Protein AF-A0A949CFR5-F1 (afdb_monomer_lite)

Radius of gyration: 14.6 Å; chains: 1; bounding box: 33×21×44 Å

Structure (mmCIF, N/CA/C/O backbone):
data_AF-A0A949CFR5-F1
#
_entry.id   AF-A0A949CFR5-F1
#
loop_
_atom_site.group_PDB
_atom_site.id
_atom_site.type_symbol
_atom_site.label_atom_id
_atom_site.label_alt_id
_atom_site.label_comp_id
_atom_site.label_asym_id
_atom_site.label_entity_id
_atom_site.label_seq_id
_atom_site.pdbx_PDB_ins_code
_atom_site.Cartn_x
_atom_site.Cartn_y
_atom_site.Cartn_z
_atom_site.occupancy
_atom_site.B_iso_or_equiv
_atom_site.auth_seq_id
_atom_site.auth_comp_id
_atom_site.auth_asym_id
_atom_site.auth_atom_id
_atom_site.pdbx_PDB_model_num
ATOM 1 N N . MET A 1 1 ? -18.631 7.157 19.159 1.00 65.31 1 MET A N 1
ATOM 2 C CA . MET A 1 1 ? -18.479 6.451 17.869 1.00 65.31 1 MET A CA 1
ATOM 3 C C . MET A 1 1 ? -17.116 5.794 17.844 1.00 65.31 1 MET A C 1
ATOM 5 O O . MET A 1 1 ? -16.115 6.495 17.957 1.00 65.31 1 MET A O 1
ATOM 9 N N . MET A 1 2 ? -17.076 4.465 17.779 1.00 75.75 2 MET A N 1
ATOM 10 C CA . MET A 1 2 ? -15.829 3.700 17.753 1.00 75.75 2 MET A CA 1
ATOM 11 C C . MET A 1 2 ? -15.493 3.346 16.306 1.00 75.75 2 MET A C 1
ATOM 13 O O . MET A 1 2 ? -16.326 2.801 15.591 1.00 75.75 2 MET A O 1
ATOM 17 N N . LYS A 1 3 ? -14.269 3.644 15.866 1.00 81.50 3 LYS A N 1
ATOM 18 C CA . LYS A 1 3 ? -13.784 3.265 14.535 1.00 81.50 3 LYS A CA 1
ATOM 19 C C . LYS A 1 3 ? -13.063 1.931 14.624 1.00 81.50 3 LYS A C 1
ATOM 21 O O . LYS A 1 3 ? -12.154 1.783 15.439 1.00 81.50 3 LYS A O 1
ATOM 26 N N . LYS A 1 4 ? -13.448 0.965 13.792 1.00 84.56 4 LYS A N 1
ATOM 27 C CA . LYS A 1 4 ? -12.773 -0.332 13.691 1.00 84.56 4 LYS A CA 1
ATOM 28 C C . LYS A 1 4 ? -12.104 -0.463 12.336 1.00 84.56 4 LYS A C 1
ATOM 30 O O . LYS A 1 4 ? -12.760 -0.393 11.301 1.00 84.56 4 LYS A O 1
ATOM 35 N N . GLU A 1 5 ? -10.802 -0.707 12.352 1.00 86.69 5 GLU A N 1
ATOM 36 C CA . GLU A 1 5 ? -10.078 -1.085 11.146 1.00 86.69 5 GLU A CA 1
ATOM 37 C C . GLU A 1 5 ? -10.245 -2.580 10.872 1.00 86.69 5 GLU A C 1
ATOM 39 O O . GLU A 1 5 ? -10.074 -3.420 11.759 1.00 86.69 5 GLU A O 1
ATOM 44 N N . VAL A 1 6 ? -10.571 -2.910 9.627 1.00 89.44 6 VAL A N 1
ATOM 45 C CA . VAL A 1 6 ? -10.711 -4.284 9.148 1.00 89.44 6 VAL A CA 1
ATOM 46 C C . VAL A 1 6 ? -9.865 -4.457 7.895 1.00 89.44 6 VAL A C 1
ATOM 48 O O . VAL A 1 6 ? -9.818 -3.583 7.027 1.00 89.44 6 VAL A O 1
ATOM 51 N N . THR A 1 7 ? -9.197 -5.602 7.779 1.00 89.75 7 THR A N 1
ATOM 52 C CA . THR A 1 7 ? -8.445 -5.947 6.572 1.00 89.75 7 THR A CA 1
ATOM 53 C C . THR A 1 7 ? -9.366 -5.993 5.360 1.00 89.75 7 THR A C 1
ATOM 55 O O . THR A 1 7 ? -10.422 -6.621 5.382 1.00 89.75 7 THR A O 1
ATOM 58 N N . CYS A 1 8 ? -8.956 -5.333 4.276 1.00 86.56 8 CYS A N 1
ATOM 59 C CA . CYS A 1 8 ? -9.724 -5.301 3.042 1.00 86.56 8 CYS A CA 1
ATOM 60 C C . CYS A 1 8 ? -9.762 -6.700 2.425 1.00 86.56 8 CYS A C 1
ATOM 62 O O . CYS A 1 8 ? -8.771 -7.168 1.857 1.00 86.56 8 CYS A O 1
ATOM 64 N N . SER A 1 9 ? -10.924 -7.347 2.494 1.00 91.56 9 SER A N 1
ATOM 65 C CA . SER A 1 9 ? -11.134 -8.705 1.987 1.00 91.56 9 SER A CA 1
ATOM 66 C C . SER A 1 9 ? -10.903 -8.809 0.479 1.00 91.56 9 SER A C 1
ATOM 68 O O . SER A 1 9 ? -10.439 -9.838 0.003 1.00 91.56 9 SER A O 1
ATOM 70 N N . ARG A 1 10 ? -11.147 -7.729 -0.281 1.00 88.25 10 ARG A N 1
ATOM 71 C CA . ARG A 1 10 ? -10.976 -7.721 -1.744 1.00 88.25 10 ARG A CA 1
ATOM 72 C C . ARG A 1 10 ? -9.524 -7.917 -2.180 1.00 88.25 10 ARG A C 1
ATOM 74 O O . ARG A 1 10 ? -9.282 -8.545 -3.203 1.00 88.25 10 ARG A O 1
ATOM 81 N N . CYS A 1 11 ? -8.566 -7.355 -1.444 1.00 84.75 11 CYS A N 1
ATOM 82 C CA . CYS A 1 11 ? -7.137 -7.482 -1.754 1.00 84.75 11 CYS A CA 1
ATOM 83 C C . CYS A 1 11 ? -6.359 -8.315 -0.728 1.00 84.75 11 CYS A C 1
ATOM 85 O O . CYS A 1 11 ? -5.140 -8.437 -0.849 1.00 84.75 11 CYS A O 1
ATOM 87 N N . GLY A 1 12 ? -7.032 -8.847 0.296 1.00 85.75 12 GLY A N 1
ATOM 88 C CA . GLY A 1 12 ? -6.401 -9.592 1.386 1.00 85.75 12 GLY A CA 1
ATOM 89 C C . GLY A 1 12 ? -5.335 -8.784 2.128 1.00 85.75 12 GLY A C 1
ATOM 90 O O . GLY A 1 12 ? -4.284 -9.319 2.456 1.00 85.75 12 GLY A O 1
ATOM 91 N N . GLY A 1 13 ? -5.543 -7.477 2.312 1.00 83.38 13 GLY A N 1
ATOM 92 C CA . GLY A 1 13 ? -4.580 -6.612 3.007 1.00 83.38 13 GLY A CA 1
ATOM 93 C C . GLY A 1 13 ? -3.449 -6.036 2.151 1.00 83.38 13 GLY A C 1
ATOM 94 O O . GLY A 1 13 ? -2.717 -5.168 2.616 1.00 83.38 13 GLY A O 1
ATOM 95 N N . LYS A 1 14 ? -3.310 -6.451 0.887 1.00 79.88 14 LYS A N 1
ATOM 96 C CA . LYS A 1 14 ? -2.181 -6.040 0.030 1.00 79.88 14 LYS A CA 1
ATOM 97 C C . LYS A 1 14 ? -2.270 -4.594 -0.461 1.00 79.88 14 LYS A C 1
ATOM 99 O O . LYS A 1 14 ? -1.257 -3.973 -0.764 1.00 79.88 14 LYS A O 1
ATOM 104 N N . GLY A 1 15 ? -3.486 -4.063 -0.588 1.00 78.81 15 GLY A N 1
ATOM 105 C CA . GLY A 1 15 ? -3.736 -2.741 -1.174 1.00 78.81 15 GLY A CA 1
ATOM 106 C C . GLY A 1 15 ? -3.753 -2.722 -2.708 1.00 78.81 15 GLY A C 1
ATOM 107 O O . GLY A 1 15 ? -4.053 -1.696 -3.306 1.00 78.81 15 GLY A O 1
ATOM 108 N N . TYR A 1 16 ? -3.508 -3.842 -3.381 1.00 79.12 16 TYR A N 1
ATOM 109 C CA . TYR A 1 16 ? -3.549 -3.946 -4.841 1.00 79.12 16 TYR A CA 1
ATOM 110 C C . TYR A 1 16 ? -4.131 -5.286 -5.283 1.00 79.12 16 TYR A C 1
ATOM 112 O O . TYR A 1 16 ? -4.225 -6.224 -4.489 1.00 79.12 16 TYR A O 1
ATOM 120 N N . LEU A 1 17 ? -4.558 -5.352 -6.541 1.00 79.50 17 LEU A N 1
ATOM 121 C CA . LEU A 1 17 ? -5.064 -6.564 -7.175 1.00 79.50 17 LEU A CA 1
ATOM 122 C C . LEU A 1 17 ? -4.066 -7.029 -8.234 1.00 79.50 17 LEU A C 1
ATOM 124 O O . LEU A 1 17 ? -3.629 -6.235 -9.066 1.00 79.50 17 LEU A O 1
ATOM 128 N N . PHE A 1 18 ? -3.727 -8.317 -8.192 1.00 70.88 18 PHE A N 1
ATOM 129 C CA . PHE A 1 18 ? -2.929 -8.963 -9.226 1.00 70.88 18 PHE A CA 1
ATOM 130 C C . PHE A 1 18 ? -3.882 -9.522 -10.283 1.00 70.88 18 PHE A C 1
ATOM 132 O O . PHE A 1 18 ? -4.513 -10.557 -10.067 1.00 70.88 18 PHE A O 1
ATOM 139 N N . PHE A 1 19 ? -4.014 -8.836 -11.417 1.00 61.62 19 PHE A N 1
ATOM 140 C CA . PHE A 1 19 ? -4.678 -9.412 -12.584 1.00 61.62 19 PHE A CA 1
ATOM 141 C C . PHE A 1 19 ? -3.636 -10.227 -13.348 1.00 61.62 19 PHE A C 1
ATOM 143 O O . PHE A 1 19 ? -2.921 -9.712 -14.206 1.00 61.62 19 PHE A O 1
ATOM 150 N N . GLY A 1 20 ? -3.498 -11.503 -12.983 1.00 45.56 20 GLY A N 1
ATOM 151 C CA . GLY A 1 20 ? -2.684 -12.437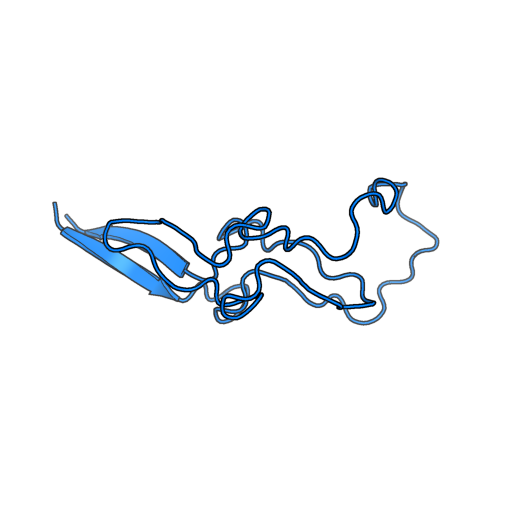 -13.752 1.00 45.56 20 GLY A CA 1
ATOM 152 C C . GLY A 1 20 ? -3.201 -12.494 -15.189 1.00 45.56 20 GLY A C 1
ATOM 153 O O . GLY A 1 20 ? -4.352 -12.858 -15.393 1.00 45.56 20 GLY A O 1
ATOM 154 N N . LYS A 1 21 ? -2.359 -12.083 -16.148 1.00 44.19 21 LYS A N 1
ATOM 155 C CA . LYS A 1 21 ? -2.554 -12.198 -17.606 1.00 44.19 21 LYS A CA 1
ATOM 156 C C . LYS A 1 21 ? -4.009 -11.998 -18.073 1.00 44.19 21 LYS A C 1
ATOM 158 O O . LYS A 1 21 ? -4.601 -12.908 -18.639 1.00 44.19 21 LYS A O 1
ATOM 163 N N . LEU A 1 22 ? -4.584 -10.811 -17.871 1.00 44.53 22 LEU A N 1
ATOM 164 C CA . LEU A 1 22 ? -5.692 -10.394 -18.735 1.00 44.53 22 LEU A CA 1
ATOM 165 C C . LEU A 1 22 ? -5.086 -9.949 -20.070 1.00 44.53 22 LEU A C 1
ATOM 167 O O . LEU A 1 22 ? -4.207 -9.087 -20.069 1.00 44.53 22 LEU A O 1
ATOM 171 N N . ASP A 1 23 ? -5.525 -10.546 -21.178 1.00 44.12 23 ASP A N 1
ATOM 172 C CA . ASP A 1 23 ? -5.114 -10.181 -22.535 1.00 44.12 23 ASP A CA 1
ATOM 173 C C . ASP A 1 23 ? -5.249 -8.669 -22.770 1.00 44.12 23 ASP A C 1
ATOM 175 O O . ASP A 1 23 ? -6.341 -8.110 -22.888 1.00 44.12 23 ASP A O 1
ATOM 179 N N . ILE A 1 24 ? -4.100 -8.002 -22.854 1.00 50.16 24 ILE A N 1
ATOM 180 C CA . ILE A 1 24 ? -3.943 -6.539 -22.895 1.00 50.16 24 ILE A CA 1
ATOM 181 C C . ILE A 1 24 ? -4.332 -5.974 -24.281 1.00 50.16 24 ILE A C 1
ATOM 183 O O . ILE A 1 24 ? -4.254 -4.778 -24.530 1.00 50.16 24 ILE A O 1
ATOM 187 N N . SER A 1 25 ? -4.797 -6.815 -25.211 1.00 47.88 25 SER A N 1
ATOM 188 C CA . SER A 1 25 ? -5.084 -6.411 -26.593 1.00 47.88 25 SER A CA 1
ATOM 189 C C . SER A 1 25 ? -6.406 -5.650 -26.781 1.00 47.88 25 SER A C 1
ATOM 191 O O . SER A 1 25 ? -6.601 -5.094 -27.860 1.00 47.88 25 SER A O 1
ATOM 193 N N . LYS A 1 26 ? -7.346 -5.637 -25.819 1.00 46.56 26 LYS A N 1
ATOM 194 C CA . LYS A 1 26 ? -8.726 -5.170 -26.103 1.00 46.56 26 LYS A CA 1
ATOM 195 C C . LYS A 1 26 ? -9.350 -4.134 -25.170 1.00 46.56 26 LYS A C 1
ATOM 197 O O . LYS A 1 26 ? -10.517 -3.801 -25.359 1.00 46.56 26 LYS A O 1
ATOM 202 N N . ARG A 1 27 ? -8.621 -3.546 -24.223 1.00 45.22 27 ARG A N 1
ATOM 203 C CA . ARG A 1 27 ? -9.128 -2.365 -23.506 1.00 45.22 27 ARG A CA 1
ATOM 204 C C . ARG A 1 27 ? -8.052 -1.307 -23.376 1.00 45.22 27 ARG A C 1
ATOM 206 O O . ARG A 1 27 ? -7.157 -1.436 -22.556 1.00 45.22 27 ARG A O 1
ATOM 213 N N . THR A 1 28 ? -8.199 -0.301 -24.237 1.00 38.22 28 THR A N 1
ATOM 214 C CA . THR A 1 28 ? -8.029 1.130 -23.958 1.00 38.22 28 THR A CA 1
ATOM 215 C C . THR A 1 28 ? -6.959 1.474 -22.929 1.00 38.22 28 THR A C 1
ATOM 217 O O . THR A 1 28 ? -7.149 1.226 -21.741 1.00 38.22 28 THR A O 1
ATOM 220 N N . ASN A 1 29 ? -5.898 2.121 -23.407 1.00 46.75 29 ASN A N 1
ATOM 221 C CA . ASN A 1 29 ? -4.966 2.990 -22.686 1.00 46.75 29 ASN A CA 1
ATOM 222 C C . ASN A 1 29 ? -5.554 3.625 -21.403 1.00 46.75 29 ASN A C 1
ATOM 224 O O . ASN A 1 29 ? -6.029 4.753 -21.418 1.00 46.75 29 ASN A O 1
ATOM 228 N N . ILE A 1 30 ? -5.533 2.887 -20.290 1.00 50.34 30 ILE A N 1
ATOM 229 C CA . ILE A 1 30 ? -5.736 3.393 -18.916 1.00 50.34 30 ILE A CA 1
ATOM 230 C C . ILE A 1 30 ? -4.458 3.143 -18.091 1.00 50.34 30 ILE A C 1
ATOM 232 O O . ILE A 1 30 ? -4.358 3.501 -16.921 1.00 50.34 30 ILE A O 1
ATOM 236 N N . TYR A 1 31 ? -3.432 2.551 -18.705 1.00 46.84 31 TYR A N 1
ATOM 237 C CA . TYR A 1 31 ? -2.072 2.665 -18.209 1.00 46.84 31 TYR A CA 1
ATOM 238 C C . TYR A 1 31 ? -1.536 3.979 -18.752 1.00 46.84 31 TYR A C 1
ATOM 240 O O . TYR A 1 31 ? -0.992 4.025 -19.851 1.00 46.84 31 TYR A O 1
ATOM 248 N N . ASN A 1 32 ? -1.772 5.051 -17.996 1.00 45.31 32 ASN A N 1
ATOM 249 C CA . ASN A 1 32 ? -0.939 6.232 -18.120 1.00 45.31 32 ASN A CA 1
ATOM 250 C C . ASN A 1 32 ? 0.504 5.752 -17.971 1.00 45.31 32 ASN A C 1
ATOM 252 O O . ASN A 1 32 ? 0.871 5.158 -16.954 1.00 45.31 32 ASN A O 1
ATOM 256 N N . GLU A 1 33 ? 1.211 5.877 -19.083 1.00 47.00 33 GLU A N 1
ATOM 257 C CA . GLU A 1 33 ? 2.613 6.232 -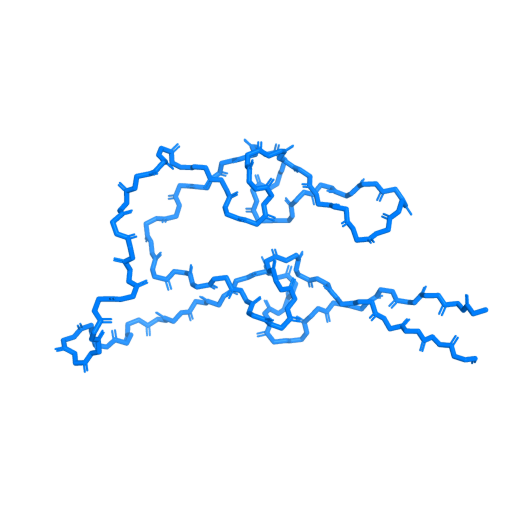19.214 1.00 47.00 33 GLU A CA 1
ATOM 258 C C . GLU A 1 33 ? 3.368 6.254 -17.882 1.00 47.00 33 GLU A C 1
ATOM 260 O O . GLU A 1 33 ? 3.080 6.990 -16.937 1.00 47.00 33 GLU A O 1
ATOM 265 N N . VAL A 1 34 ? 4.310 5.321 -17.833 1.00 49.84 34 VAL A N 1
ATOM 266 C CA . VAL A 1 34 ? 5.237 5.055 -16.750 1.00 49.84 34 VAL A CA 1
ATOM 267 C C . VAL A 1 34 ? 6.159 6.258 -16.594 1.00 49.84 34 VAL A C 1
ATOM 269 O O . VAL A 1 34 ? 7.233 6.260 -17.169 1.00 49.84 34 VAL A O 1
ATOM 272 N N . ASP A 1 35 ? 5.769 7.235 -15.786 1.00 46.00 35 ASP A N 1
ATOM 273 C CA . ASP A 1 35 ? 6.653 8.331 -15.387 1.00 46.00 35 ASP A CA 1
ATOM 274 C C . ASP A 1 35 ? 6.521 8.573 -13.880 1.00 46.00 35 ASP A C 1
ATOM 276 O O . ASP A 1 35 ? 5.842 9.499 -13.452 1.00 46.00 35 ASP A O 1
ATOM 280 N N . ASP A 1 36 ? 7.102 7.675 -13.071 1.00 48.44 36 ASP A N 1
ATOM 281 C CA . ASP A 1 36 ? 7.875 8.055 -11.872 1.00 48.44 36 ASP A CA 1
ATOM 282 C C . ASP A 1 36 ? 8.573 6.816 -11.270 1.00 48.44 36 ASP A C 1
ATOM 284 O O . ASP A 1 36 ? 7.996 6.059 -10.489 1.00 48.44 36 ASP A O 1
ATOM 288 N N . GLU A 1 37 ? 9.7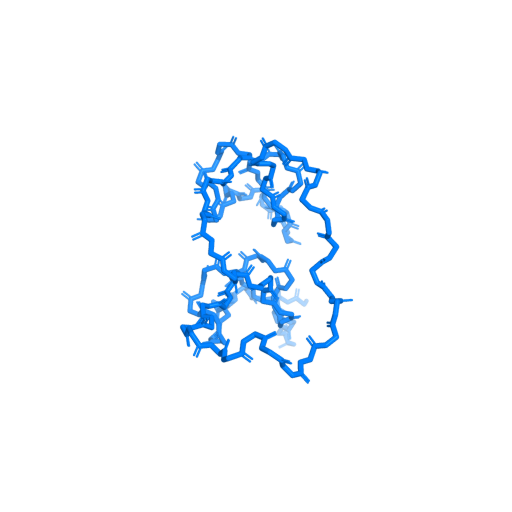98 6.554 -11.726 1.00 62.59 37 GLU A N 1
ATOM 289 C CA . GLU A 1 37 ? 10.937 5.930 -11.022 1.00 62.59 37 GLU A CA 1
ATOM 290 C C . GLU A 1 37 ? 10.676 5.036 -9.776 1.00 62.59 37 GLU A C 1
ATOM 292 O O . GLU A 1 37 ? 11.319 5.147 -8.729 1.00 62.59 37 GLU A O 1
ATOM 297 N N . GLY A 1 38 ? 9.737 4.093 -9.874 1.00 70.44 38 GLY A N 1
ATOM 298 C CA . GLY A 1 38 ? 9.423 3.159 -8.796 1.00 70.44 38 GLY A CA 1
ATOM 299 C C . GLY A 1 38 ? 8.731 3.789 -7.586 1.00 70.44 38 GLY A C 1
ATOM 300 O O . GLY A 1 38 ? 8.706 3.153 -6.536 1.00 70.44 38 GLY A O 1
ATOM 301 N N . THR A 1 39 ? 8.154 4.990 -7.675 1.00 79.69 39 THR A N 1
ATOM 302 C CA . THR A 1 39 ? 7.415 5.602 -6.557 1.00 79.69 39 THR A CA 1
ATOM 303 C C . THR A 1 39 ? 6.188 4.760 -6.189 1.00 79.69 39 THR A C 1
ATOM 305 O O . THR A 1 39 ? 5.384 4.365 -7.031 1.00 79.69 39 THR A O 1
ATOM 308 N N . CYS A 1 40 ? 6.012 4.452 -4.900 1.00 79.38 40 CYS A N 1
ATOM 309 C CA . CYS A 1 40 ? 4.901 3.626 -4.431 1.00 79.38 40 CYS A CA 1
ATOM 310 C C . CYS A 1 40 ? 3.567 4.378 -4.573 1.00 79.38 40 CYS A C 1
ATOM 312 O O . CYS A 1 40 ? 3.356 5.356 -3.851 1.00 79.38 40 CYS A O 1
ATOM 314 N N . PRO A 1 41 ? 2.607 3.901 -5.389 1.00 74.94 41 PRO A N 1
ATOM 315 C CA . PRO A 1 41 ? 1.350 4.616 -5.624 1.00 74.94 41 PRO A CA 1
ATOM 316 C C . PRO A 1 41 ? 0.425 4.613 -4.397 1.00 74.94 41 PRO A C 1
ATOM 318 O O . PRO A 1 41 ? -0.415 5.497 -4.254 1.00 74.94 41 PRO A O 1
ATOM 321 N N . SER A 1 42 ? 0.588 3.647 -3.483 1.00 75.81 42 SER A N 1
ATOM 322 C CA . SER A 1 42 ? -0.230 3.549 -2.264 1.00 75.81 42 SER A CA 1
ATOM 323 C C . SER A 1 42 ? 0.120 4.608 -1.216 1.00 75.81 42 SER A C 1
ATOM 325 O O . SER A 1 42 ? -0.761 5.054 -0.490 1.00 75.81 42 SER A O 1
ATOM 327 N N . CYS A 1 43 ? 1.394 4.998 -1.104 1.00 81.00 43 CYS A N 1
ATOM 328 C CA . CYS A 1 43 ? 1.846 6.011 -0.140 1.00 81.00 43 CYS A CA 1
ATOM 329 C C . CYS A 1 43 ? 2.417 7.273 -0.795 1.00 81.00 43 CYS A C 1
ATOM 331 O O . CYS A 1 43 ? 2.829 8.184 -0.082 1.00 81.00 43 CYS A O 1
ATOM 333 N N . LYS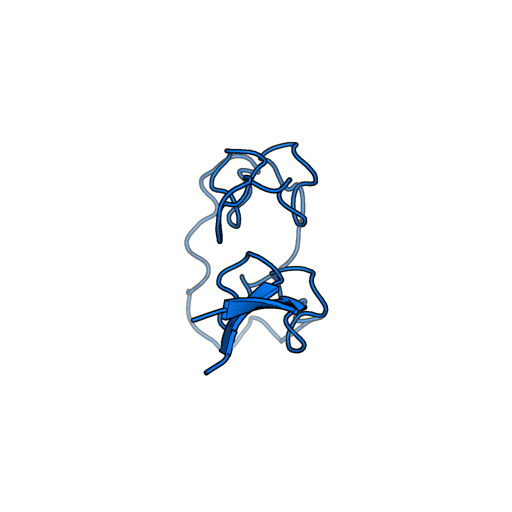 A 1 44 ? 2.453 7.332 -2.131 1.00 79.56 44 LYS A N 1
ATOM 334 C CA . LYS A 1 44 ? 3.023 8.434 -2.918 1.00 79.56 44 LYS A CA 1
ATOM 335 C C . LYS A 1 44 ? 4.446 8.795 -2.469 1.00 79.56 44 LYS A C 1
ATOM 337 O O . LYS A 1 44 ? 4.727 9.946 -2.160 1.00 79.56 44 LYS A O 1
ATOM 342 N N . GLY A 1 45 ? 5.309 7.791 -2.310 1.00 84.12 45 GLY A N 1
ATOM 343 C CA . GLY A 1 45 ? 6.699 7.999 -1.880 1.00 84.12 45 GLY A CA 1
ATOM 344 C C . GLY A 1 45 ? 6.926 8.100 -0.366 1.00 84.12 45 GLY A C 1
ATOM 345 O O . GLY A 1 45 ? 8.056 7.954 0.080 1.00 84.12 45 GLY A O 1
ATOM 346 N N . LYS A 1 46 ? 5.880 8.268 0.456 1.00 87.31 46 LYS A N 1
ATOM 347 C CA . LYS A 1 46 ? 6.034 8.555 1.900 1.00 87.31 46 LYS A CA 1
ATOM 348 C C . LYS A 1 46 ? 6.515 7.385 2.761 1.00 87.31 46 LYS A C 1
ATOM 350 O O . LYS A 1 46 ? 6.882 7.585 3.910 1.00 87.31 46 LYS A O 1
ATOM 355 N N . GLY A 1 47 ? 6.399 6.148 2.280 1.00 85.81 47 GLY A N 1
ATOM 356 C CA . GLY A 1 47 ? 6.679 4.951 3.088 1.00 85.81 47 GLY A CA 1
ATOM 357 C C . GLY A 1 47 ? 5.614 4.616 4.147 1.00 85.81 47 GLY A C 1
ATOM 358 O O . GLY A 1 47 ? 5.583 3.493 4.646 1.00 85.81 47 GLY A O 1
ATOM 359 N N . SER A 1 48 ? 4.671 5.518 4.424 1.00 86.12 48 SER A N 1
ATOM 360 C CA . SER A 1 48 ? 3.591 5.349 5.404 1.00 86.12 48 SER A CA 1
ATOM 361 C C . SER A 1 48 ? 2.216 5.701 4.827 1.00 86.12 48 SER A C 1
ATOM 363 O O . SER A 1 48 ? 2.097 6.405 3.823 1.00 86.12 48 SER A O 1
ATOM 365 N N . VAL A 1 49 ? 1.164 5.163 5.443 1.00 82.06 49 VAL A N 1
ATOM 366 C CA . VAL A 1 49 ? -0.243 5.461 5.144 1.00 82.06 49 VAL A CA 1
ATOM 367 C C . VAL A 1 49 ? -0.948 5.875 6.436 1.00 82.06 49 VAL A C 1
ATOM 369 O O . VAL A 1 49 ? -0.757 5.254 7.483 1.00 82.06 49 VAL A O 1
ATOM 372 N N . ALA A 1 50 ? -1.749 6.937 6.372 1.00 72.44 50 ALA A N 1
ATOM 373 C CA . ALA A 1 50 ? -2.569 7.402 7.485 1.00 72.44 50 ALA A CA 1
ATOM 374 C C . ALA A 1 50 ? -4.038 7.137 7.150 1.00 72.44 50 ALA A C 1
ATOM 376 O O . ALA A 1 50 ? -4.579 7.760 6.239 1.00 72.44 50 ALA A O 1
ATOM 377 N N . ILE A 1 51 ? -4.660 6.197 7.863 1.00 65.19 51 ILE A N 1
ATOM 378 C CA . ILE A 1 51 ? -6.124 6.053 7.870 1.00 65.19 51 ILE A CA 1
ATOM 379 C C . ILE A 1 51 ? -6.668 6.805 9.083 1.00 65.19 51 ILE A C 1
ATOM 381 O O . ILE A 1 51 ? -7.526 7.671 8.944 1.00 65.19 51 ILE A O 1
ATOM 385 N N . HIS A 1 52 ? -6.072 6.536 10.247 1.00 65.94 52 HIS A N 1
ATOM 386 C CA . HIS A 1 52 ? -6.222 7.241 11.517 1.00 65.94 52 HIS A CA 1
ATOM 387 C C . HIS A 1 52 ? -4.855 7.308 12.201 1.00 65.94 52 HIS A C 1
ATOM 389 O O . HIS A 1 52 ? -3.952 6.552 11.833 1.00 65.94 52 HIS A O 1
ATOM 395 N N . GLU A 1 53 ? -4.680 8.208 13.170 1.00 65.62 53 GLU A N 1
ATOM 396 C CA . GLU A 1 53 ? -3.492 8.139 14.017 1.00 65.62 53 GLU A CA 1
ATOM 397 C C . GLU A 1 53 ? -3.488 6.831 14.828 1.00 65.62 53 GLU A C 1
ATOM 399 O O . GLU A 1 53 ? -4.548 6.395 15.289 1.00 65.62 53 GLU A O 1
ATOM 404 N N . PRO A 1 54 ? -2.317 6.199 15.017 1.00 71.12 54 PRO A N 1
ATOM 405 C CA . PRO A 1 54 ? -1.005 6.590 14.494 1.00 71.12 54 PRO A CA 1
ATOM 406 C C . PRO A 1 54 ? -0.792 6.187 13.020 1.00 71.12 54 PRO A C 1
ATOM 408 O O . PRO A 1 54 ? -1.316 5.179 12.546 1.00 71.12 54 PRO A O 1
ATOM 411 N N . THR A 1 55 ? 0.045 6.946 12.300 1.00 76.88 55 THR A N 1
ATOM 412 C CA . THR A 1 55 ? 0.518 6.587 10.948 1.00 76.88 55 THR A CA 1
ATOM 413 C C . THR A 1 55 ? 1.098 5.175 10.922 1.00 76.88 55 THR A C 1
ATOM 415 O O . THR A 1 55 ? 1.937 4.838 11.757 1.00 76.88 55 THR A O 1
ATOM 418 N N . LYS A 1 56 ? 0.707 4.365 9.931 1.00 82.00 56 LYS A N 1
ATOM 419 C CA . LYS A 1 56 ? 1.181 2.981 9.786 1.00 82.00 56 LYS A CA 1
ATOM 420 C C . LYS A 1 56 ? 2.166 2.853 8.634 1.00 82.00 56 LYS A C 1
ATOM 422 O O . LYS A 1 56 ? 2.033 3.527 7.610 1.00 82.00 56 LYS A O 1
ATOM 427 N N . THR A 1 57 ? 3.136 1.951 8.772 1.00 84.69 57 THR A N 1
ATOM 428 C CA . THR A 1 57 ? 4.039 1.584 7.675 1.00 84.69 57 THR A CA 1
ATOM 429 C C . THR A 1 57 ? 3.220 1.114 6.479 1.00 84.69 57 THR A C 1
ATOM 431 O O . THR A 1 57 ? 2.317 0.290 6.615 1.00 84.69 57 THR A O 1
ATOM 434 N N . CYS A 1 58 ? 3.524 1.643 5.294 1.00 82.31 58 CYS A N 1
ATOM 435 C CA . CYS A 1 58 ? 2.807 1.285 4.081 1.00 82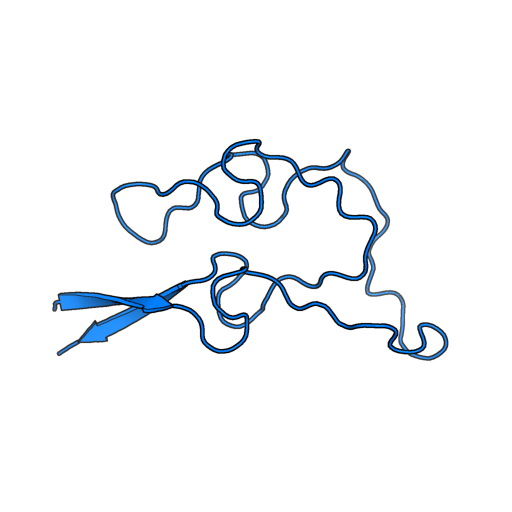.31 58 CYS A CA 1
ATOM 436 C C . CYS A 1 58 ? 3.034 -0.206 3.787 1.00 82.31 58 CYS A C 1
ATOM 438 O O . CYS A 1 58 ? 4.176 -0.596 3.531 1.00 82.31 58 CYS A O 1
ATOM 440 N N . PRO A 1 59 ? 1.982 -1.044 3.762 1.00 75.81 59 PRO A N 1
ATOM 441 C CA . PRO A 1 59 ? 2.143 -2.489 3.600 1.00 75.81 59 PRO A CA 1
ATOM 442 C C . PRO A 1 59 ? 2.676 -2.865 2.212 1.00 75.81 59 PRO A C 1
ATOM 444 O O . PRO A 1 59 ? 3.333 -3.892 2.059 1.00 75.81 59 PRO A O 1
ATOM 447 N N . ARG A 1 60 ? 2.444 -2.008 1.209 1.00 76.06 60 ARG A N 1
ATOM 448 C CA . ARG A 1 60 ? 2.848 -2.245 -0.179 1.00 76.06 60 ARG A CA 1
ATOM 449 C C . ARG A 1 60 ? 4.352 -2.068 -0.407 1.00 76.06 60 ARG A C 1
ATOM 451 O O . ARG A 1 60 ? 4.980 -2.940 -0.989 1.00 76.06 60 ARG A O 1
ATOM 458 N N . CYS A 1 61 ? 4.933 -0.963 0.061 1.00 82.25 61 CYS A N 1
ATOM 459 C CA . CYS A 1 61 ? 6.378 -0.703 -0.071 1.00 82.25 61 CYS A CA 1
ATOM 460 C C . CYS A 1 61 ? 7.190 -1.095 1.169 1.00 82.25 61 CYS A C 1
ATOM 462 O O . CYS A 1 61 ? 8.415 -0.987 1.161 1.00 82.25 61 CYS A O 1
ATOM 464 N N . ARG A 1 62 ? 6.513 -1.512 2.248 1.00 83.12 62 ARG A N 1
ATOM 465 C CA . ARG A 1 62 ? 7.109 -1.853 3.547 1.00 83.12 62 ARG A CA 1
ATOM 466 C C . ARG A 1 62 ? 8.001 -0.743 4.112 1.00 83.12 62 ARG A C 1
ATOM 468 O O . ARG A 1 62 ? 9.052 -1.020 4.669 1.00 83.12 62 ARG A O 1
ATOM 475 N N . GLY A 1 63 ? 7.596 0.514 3.937 1.00 85.69 63 GLY A N 1
ATOM 476 C CA . GLY A 1 63 ? 8.356 1.673 4.419 1.00 85.69 63 GLY A CA 1
ATOM 477 C C . GLY A 1 63 ? 9.296 2.307 3.397 1.00 85.69 63 GLY A C 1
ATOM 478 O O . GLY A 1 63 ? 9.655 3.463 3.566 1.00 85.69 63 GLY A O 1
ATOM 479 N N . ASN A 1 64 ? 9.628 1.626 2.297 1.00 84.44 64 ASN A N 1
ATOM 480 C CA . ASN A 1 64 ? 10.644 2.118 1.356 1.00 84.44 64 ASN A CA 1
ATOM 481 C C . ASN A 1 64 ? 10.183 3.285 0.471 1.00 84.44 64 ASN A C 1
ATOM 483 O O . ASN A 1 64 ? 10.975 3.831 -0.289 1.00 84.44 64 ASN A O 1
ATOM 487 N N . GLY A 1 65 ? 8.886 3.601 0.460 1.00 82.31 65 GLY A N 1
ATOM 488 C CA . GLY A 1 65 ? 8.318 4.618 -0.431 1.00 82.31 65 GLY A CA 1
ATOM 489 C C . GLY A 1 65 ? 8.334 4.232 -1.913 1.00 82.31 65 GLY A C 1
ATOM 490 O O . GLY A 1 65 ? 7.728 4.929 -2.720 1.00 82.31 65 GLY A O 1
ATOM 491 N N . ARG A 1 66 ? 8.947 3.098 -2.271 1.00 81.94 66 ARG A N 1
ATOM 492 C CA . ARG A 1 66 ? 9.131 2.628 -3.644 1.00 81.94 66 ARG A CA 1
ATOM 493 C C . ARG A 1 66 ? 8.648 1.192 -3.849 1.00 81.94 66 ARG A C 1
ATOM 495 O O . ARG A 1 66 ? 8.660 0.392 -2.912 1.00 81.94 66 ARG A O 1
ATOM 502 N N . VAL A 1 67 ? 8.210 0.867 -5.063 1.00 76.00 67 VAL A N 1
ATOM 503 C CA . VAL A 1 67 ? 7.858 -0.485 -5.514 1.00 76.00 67 VAL A CA 1
ATOM 504 C C . VAL A 1 67 ? 8.503 -0.762 -6.869 1.00 76.00 67 VAL A C 1
ATOM 506 O O . VAL A 1 67 ? 8.332 -0.003 -7.814 1.00 76.00 67 VAL A O 1
ATOM 509 N N . TYR A 1 68 ? 9.218 -1.880 -6.972 1.00 66.25 68 TYR A N 1
ATOM 510 C CA . TYR A 1 68 ? 9.869 -2.329 -8.211 1.00 66.25 68 TYR A CA 1
ATOM 511 C C . TYR A 1 68 ? 9.050 -3.419 -8.920 1.00 66.25 68 TYR A C 1
ATOM 513 O O . TYR A 1 68 ? 9.596 -4.338 -9.531 1.00 66.25 68 TYR A O 1
ATOM 521 N N . GLU A 1 69 ? 7.723 -3.377 -8.791 1.00 60.59 69 GLU A N 1
ATOM 522 C CA . GLU A 1 69 ? 6.858 -4.403 -9.372 1.00 60.59 69 GLU A CA 1
ATOM 523 C C . GLU A 1 69 ? 6.689 -4.158 -10.878 1.00 60.59 69 GLU A C 1
ATOM 525 O O . GLU A 1 69 ? 5.909 -3.310 -11.305 1.00 60.59 69 GLU A O 1
ATOM 530 N N . ARG A 1 70 ? 7.394 -4.950 -11.697 1.00 50.81 70 ARG A N 1
ATOM 531 C CA . ARG A 1 70 ? 7.067 -5.138 -13.117 1.00 50.81 70 ARG A CA 1
ATOM 532 C C . ARG A 1 70 ? 5.800 -5.990 -13.217 1.00 50.81 70 ARG A C 1
ATOM 534 O O . ARG A 1 70 ? 5.874 -7.212 -13.299 1.00 50.81 70 ARG A O 1
ATOM 541 N N . GLY A 1 71 ? 4.629 -5.369 -13.150 1.00 53.50 71 GLY A N 1
ATOM 542 C CA . GLY A 1 71 ? 3.368 -6.091 -13.290 1.00 53.50 71 GLY A CA 1
ATOM 543 C C . GLY A 1 71 ? 2.154 -5.176 -13.296 1.00 53.50 71 GLY A C 1
ATOM 544 O O . GLY A 1 71 ? 2.179 -4.096 -12.711 1.00 53.50 71 GLY A O 1
ATOM 545 N N . ASN A 1 72 ? 1.079 -5.642 -13.935 1.00 58.78 72 ASN A N 1
ATOM 546 C CA . ASN A 1 72 ? -0.210 -4.959 -14.105 1.00 58.78 72 ASN A CA 1
ATOM 547 C C . ASN A 1 72 ? -1.007 -4.853 -12.784 1.00 58.78 72 ASN A C 1
ATOM 549 O O . ASN A 1 72 ? -2.190 -5.192 -12.721 1.00 58.78 72 ASN A O 1
ATOM 553 N N . ASN A 1 73 ? -0.357 -4.423 -11.702 1.00 69.88 73 ASN A N 1
ATOM 554 C CA . ASN A 1 73 ? -0.938 -4.332 -10.370 1.00 69.88 73 ASN A CA 1
ATOM 555 C C . ASN A 1 73 ? -1.758 -3.054 -10.244 1.00 69.88 73 ASN A C 1
ATOM 557 O O . ASN A 1 73 ? -1.223 -1.963 -10.042 1.00 69.88 73 ASN A O 1
ATOM 561 N N . ILE A 1 74 ? -3.077 -3.204 -10.302 1.00 75.62 74 ILE A N 1
ATOM 562 C CA . ILE A 1 74 ? -4.007 -2.089 -10.148 1.00 75.62 74 ILE A CA 1
ATOM 563 C C . ILE A 1 74 ? -4.197 -1.820 -8.652 1.00 75.62 74 ILE A C 1
ATOM 565 O O . ILE A 1 74 ? -4.380 -2.747 -7.854 1.00 75.62 74 ILE A O 1
ATOM 569 N N . VAL A 1 75 ? -4.147 -0.544 -8.256 1.00 76.81 75 VAL A N 1
ATOM 570 C CA . VAL A 1 75 ? -4.489 -0.104 -6.894 1.00 76.81 75 VAL A CA 1
ATOM 571 C C . VAL A 1 75 ? -5.879 -0.635 -6.543 1.00 76.81 75 VAL A C 1
ATOM 573 O O . VAL A 1 75 ? -6.812 -0.496 -7.328 1.00 76.81 75 VAL A O 1
ATOM 576 N N . CYS A 1 76 ? -6.033 -1.271 -5.379 1.00 81.69 76 CYS A N 1
ATOM 577 C CA . CYS A 1 76 ? -7.326 -1.815 -4.985 1.00 81.69 76 CYS A CA 1
ATOM 578 C C . CYS A 1 76 ? -8.300 -0.650 -4.754 1.00 81.69 76 CYS A C 1
ATOM 580 O O . CYS A 1 76 ? -8.078 0.118 -3.817 1.00 81.69 76 CYS A O 1
ATOM 582 N N . PRO A 1 77 ? -9.385 -0.521 -5.541 1.00 82.88 77 PRO A N 1
ATOM 583 C CA . PRO A 1 77 ? -10.275 0.635 -5.442 1.00 82.88 77 PRO A CA 1
ATOM 584 C C . PRO A 1 77 ? -11.138 0.603 -4.174 1.00 82.88 77 PRO A C 1
ATOM 586 O O . PRO A 1 77 ? -11.648 1.629 -3.754 1.00 82.88 77 PRO A O 1
ATOM 589 N N . THR A 1 78 ? -11.289 -0.564 -3.537 1.00 87.56 78 THR A N 1
ATOM 590 C CA . THR A 1 78 ? -12.085 -0.709 -2.306 1.00 87.56 78 THR A CA 1
ATOM 591 C C . THR A 1 78 ? -11.382 -0.133 -1.080 1.00 87.56 78 THR A C 1
ATOM 593 O O . THR A 1 78 ? -12.041 0.398 -0.198 1.00 87.56 78 THR A O 1
ATOM 596 N N . CYS A 1 79 ? -10.055 -0.242 -1.007 1.00 84.88 79 CYS A N 1
ATOM 597 C CA . CYS A 1 79 ? -9.269 0.298 0.107 1.00 84.88 79 CYS A CA 1
ATOM 598 C C . CYS A 1 79 ? -8.273 1.372 -0.336 1.00 84.88 79 CYS A C 1
ATOM 600 O O . CYS A 1 79 ? -7.348 1.684 0.408 1.00 84.88 79 CYS A O 1
ATOM 602 N N . SER A 1 80 ? -8.404 1.878 -1.563 1.00 82.88 80 SER A N 1
ATOM 603 C CA . SER A 1 80 ? -7.567 2.937 -2.140 1.00 82.88 80 SER A CA 1
ATOM 604 C C . SER A 1 80 ? -6.059 2.727 -1.961 1.00 82.88 80 SER A C 1
ATOM 606 O O . SER A 1 80 ? -5.322 3.661 -1.664 1.00 82.88 80 SER A O 1
ATOM 608 N N . GLY A 1 81 ? -5.575 1.491 -2.104 1.00 78.31 81 GLY A N 1
ATOM 609 C CA . GLY A 1 81 ? -4.142 1.208 -1.955 1.00 78.31 81 GLY A CA 1
ATOM 610 C C . GLY A 1 81 ? -3.677 0.863 -0.545 1.00 78.31 81 GLY A C 1
ATOM 611 O O . GLY A 1 81 ? -2.533 0.437 -0.389 1.00 78.31 81 GLY A O 1
ATOM 612 N N . ILE A 1 82 ? -4.536 1.021 0.461 1.00 84.25 82 ILE A N 1
ATOM 613 C CA . ILE A 1 82 ? -4.132 0.988 1.867 1.00 84.25 82 ILE A CA 1
ATOM 614 C C . ILE A 1 82 ? -4.092 -0.435 2.432 1.00 84.25 82 ILE A C 1
ATOM 616 O O . ILE A 1 82 ? -3.249 -0.751 3.265 1.00 84.25 82 ILE A O 1
ATOM 620 N N . GLY A 1 83 ? -4.999 -1.301 1.980 1.00 84.88 83 GLY A N 1
ATOM 621 C CA . GLY A 1 83 ? -5.112 -2.680 2.468 1.00 84.88 83 GLY A CA 1
ATOM 622 C C . GLY A 1 83 ? -6.078 -2.863 3.641 1.00 84.88 83 GLY A C 1
ATOM 623 O O . GLY A 1 83 ? -6.485 -3.989 3.901 1.00 84.88 83 GLY A O 1
ATOM 624 N N . ASN A 1 84 ? -6.542 -1.786 4.275 1.00 88.19 84 ASN A N 1
ATOM 625 C CA . ASN A 1 84 ? -7.569 -1.828 5.319 1.00 88.19 84 ASN A CA 1
ATOM 626 C C . ASN A 1 84 ? -8.720 -0.873 4.987 1.00 88.19 84 ASN A C 1
ATOM 628 O O . ASN A 1 84 ? -8.554 0.053 4.192 1.00 88.19 84 ASN A O 1
ATOM 632 N N . ILE A 1 85 ? -9.877 -1.133 5.583 1.00 89.19 85 ILE A N 1
ATOM 633 C CA . ILE A 1 85 ? -11.060 -0.275 5.559 1.00 89.19 85 ILE A CA 1
ATOM 634 C C . ILE A 1 85 ? -11.424 0.094 6.997 1.00 89.19 85 ILE A C 1
ATOM 636 O O . ILE A 1 85 ? -11.287 -0.732 7.901 1.00 89.19 85 ILE A O 1
ATOM 640 N N . THR A 1 86 ? -11.883 1.323 7.206 1.00 87.12 86 THR A N 1
ATOM 641 C CA . THR A 1 86 ? -12.434 1.751 8.493 1.00 87.12 86 THR A CA 1
ATOM 642 C C . THR A 1 86 ? -13.941 1.599 8.460 1.00 87.12 86 THR A C 1
ATOM 644 O O . THR A 1 86 ? -14.591 2.070 7.529 1.00 87.12 86 THR A O 1
ATOM 647 N N . LEU A 1 87 ? -14.485 0.967 9.491 1.00 82.62 87 LEU A N 1
ATOM 648 C CA . LEU A 1 87 ? -15.912 0.906 9.753 1.00 82.62 87 LEU A CA 1
ATOM 649 C C . LEU A 1 87 ? -16.228 1.762 10.976 1.00 82.62 87 LEU A C 1
ATOM 651 O O . LEU A 1 87 ? -15.562 1.641 12.009 1.00 82.62 87 LEU A O 1
ATOM 655 N N . ASP A 1 88 ? -17.253 2.597 10.865 1.00 83.31 88 ASP A N 1
ATOM 656 C CA . ASP A 1 88 ? -17.843 3.265 12.017 1.00 83.31 88 ASP A CA 1
ATOM 657 C C . ASP A 1 88 ? -18.787 2.273 12.706 1.00 83.31 88 ASP A C 1
ATOM 659 O O . ASP A 1 88 ? -19.750 1.792 12.108 1.00 83.31 88 ASP A O 1
ATOM 663 N N . ILE A 1 89 ? -18.478 1.923 13.954 1.00 74.56 89 ILE A N 1
ATOM 664 C CA . ILE A 1 89 ? -19.336 1.096 14.801 1.00 74.56 89 ILE A CA 1
ATOM 665 C C . ILE A 1 89 ? -20.108 2.042 15.719 1.00 74.56 89 ILE A C 1
ATOM 667 O O . ILE A 1 89 ? -19.513 2.873 16.424 1.00 74.56 89 IL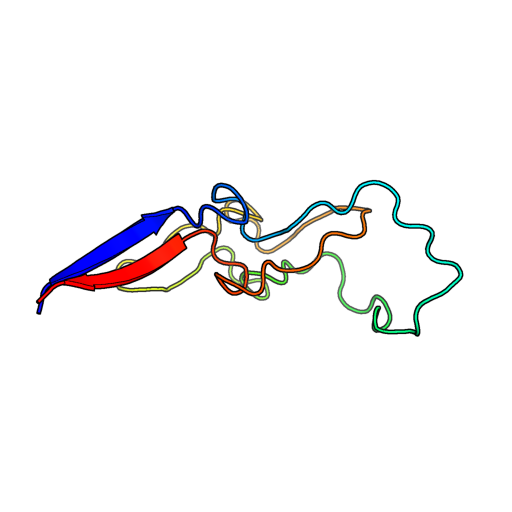E A O 1
ATOM 671 N N . ILE A 1 90 ? -21.434 1.931 15.626 1.00 75.31 90 ILE A N 1
ATOM 672 C CA . ILE A 1 90 ? -22.411 2.683 16.419 1.00 75.31 90 ILE A CA 1
ATOM 673 C C . ILE A 1 90 ? -22.390 2.164 17.853 1.00 75.31 90 ILE A C 1
ATOM 675 O O . ILE A 1 90 ? -22.435 0.924 18.019 1.00 75.31 90 ILE A O 1
#

Foldseek 3Di:
DDKDKDFDPVCRLQQWDAPDDDPPPPDDPPPPDDPDDQAQQLCRLQQWDPPDPPIGGQNNCRSRRGHPDPGPIGGDPVCRSRRIDMDDDD

Secondary structure (DSSP, 8-state):
-EEEEEE-TTTTTSSEEE-TT--TTSS---S----STTB-TTTTTSSEE-SSSSPEE-TTTTTSSB----S-EEEPTTTTTSSEEEEEE-

Sequence (90 aa):
MMKKEVTCSRCGGKGYLFFGKLDISKRTNIYNEVDDEGTCPSCKGKGSVAIHEPTKTCPRCRGNGRVYERGNNIVCPTCSGIGNITLDII

pLDDT: mean 72.36, std 14.93, range [38.22, 91.56]